Protein AF-A0A1Q5Q6X2-F1 (afdb_monomer_lite)

InterPro domains:
  IPR023198 Phosphoglycolate phosphatase-like, domain 2 [G3DSA:1.10.150.240] (20-75)
  IPR023214 HAD superfamily [G3DSA:3.40.50.1000] (8-158)
  IPR036412 HAD-like superfamily [SSF56784] (6-158)

Radius of gyration: 18.37 Å; chains: 1; bounding box: 54×28×46 Å

Organism: Talaromyces atroroseus (NCBI:txid1441469)

Sequence (171 aa):
MAPYNVIIFDLGDVLFTWSQHTDTKVSPKVMRKIITMPAWFEYEKGLLTRDACYGQVGNELGLPASEIANAFEQARDSLREDRKMTAFISQLKARKPNLLVYAMSNISREDYDFLRTVEADWSVFDRVFPSGYAGMRKPDVEFFKHVLSEISAKAEETRHRLETRYGGFWA

Foldseek 3Di:
DDPDLEDEAACDVQFKDWDLDDPFPCHSVNVVVLCVDPLNQCQLQLNDDLQRSLVVSCVVVVHPSVSVVRSVVNRLVRIDTPPVRLVVLVVVCVVPVSRAYEYEYSHAPVRVVSVVVDDGPPVSHPYYHRNNVVSHHPPPVVSVVVVVVVVVVVVPVPPDDDDDDDDDDDD

Secondary structure (DSSP, 8-state):
-----EEEE-STTTTEE-----SSS--HHHHHHHTTSHHHHHHHTTSS-HHHHHHHHHHHHT--HHHHHHHHHHHHHT-EE-HHHHHHHHHHHHH-TT-EEEEEE---HHHHHHHTTS---GGG-SEEEEHHHHT--TT-HHHHHHHHHHHHHHHHTS-------------

Structure (mmCIF, N/CA/C/O backbone):
data_AF-A0A1Q5Q6X2-F1
#
_entry.id   AF-A0A1Q5Q6X2-F1
#
loop_
_atom_site.group_PDB
_atom_site.id
_atom_site.type_symbol
_atom_site.label_atom_id
_atom_site.label_alt_id
_atom_site.label_comp_id
_atom_site.label_asym_id
_atom_site.label_entity_id
_atom_site.label_seq_id
_atom_site.pdbx_PDB_ins_code
_atom_site.Cartn_x
_atom_site.Cartn_y
_atom_site.Cartn_z
_atom_site.occupancy
_atom_site.B_iso_or_equiv
_atom_site.auth_seq_id
_atom_site.auth_comp_id
_atom_site.auth_asym_id
_atom_site.auth_atom_id
_atom_site.pdbx_PDB_model_num
ATOM 1 N N . MET A 1 1 ? 23.682 11.286 -19.812 1.00 43.94 1 MET A N 1
ATOM 2 C CA . MET A 1 1 ? 22.314 10.752 -19.615 1.00 43.94 1 MET A CA 1
ATOM 3 C C . MET A 1 1 ? 22.347 9.853 -18.394 1.00 43.94 1 MET A C 1
ATOM 5 O O . MET A 1 1 ? 23.276 9.064 -18.298 1.00 43.94 1 MET A O 1
ATOM 9 N N . ALA A 1 2 ? 21.431 10.022 -17.437 1.00 45.00 2 ALA A N 1
ATOM 10 C CA . ALA A 1 2 ? 21.474 9.264 -16.185 1.00 45.00 2 ALA A CA 1
ATOM 11 C C . ALA A 1 2 ? 21.391 7.739 -16.455 1.00 45.00 2 ALA A C 1
ATOM 13 O O . ALA A 1 2 ? 20.527 7.338 -17.240 1.00 45.00 2 ALA A O 1
ATOM 14 N N . PRO A 1 3 ? 22.257 6.912 -15.834 1.00 64.94 3 PRO A N 1
ATOM 15 C CA . PRO A 1 3 ? 22.433 5.483 -16.141 1.00 64.94 3 PRO A CA 1
ATOM 16 C C . PRO A 1 3 ? 21.335 4.573 -15.564 1.00 64.94 3 PRO A C 1
ATOM 18 O O . PRO A 1 3 ? 21.427 3.352 -15.661 1.00 64.94 3 PRO A O 1
ATOM 21 N N . TYR A 1 4 ? 20.315 5.142 -14.923 1.00 65.94 4 TYR A N 1
ATOM 22 C CA . TYR A 1 4 ? 19.304 4.366 -14.218 1.00 65.94 4 TYR A CA 1
ATOM 23 C C . TYR A 1 4 ? 18.279 3.786 -15.198 1.00 65.94 4 TYR A C 1
ATOM 25 O O . TYR A 1 4 ? 17.534 4.522 -15.853 1.00 65.94 4 TYR A O 1
ATOM 33 N N . ASN A 1 5 ? 18.249 2.455 -15.261 1.00 85.50 5 ASN A N 1
ATOM 34 C CA . ASN A 1 5 ? 17.276 1.657 -16.010 1.00 85.50 5 ASN A CA 1
ATOM 35 C C . ASN A 1 5 ? 16.190 1.069 -15.097 1.00 85.50 5 ASN A C 1
ATOM 37 O O . ASN A 1 5 ? 15.429 0.216 -15.531 1.00 85.50 5 ASN A O 1
ATOM 41 N N . VAL A 1 6 ? 16.121 1.505 -13.838 1.00 90.62 6 VAL A N 1
ATOM 42 C CA . VAL A 1 6 ? 15.138 1.043 -12.855 1.00 90.62 6 VAL A CA 1
ATOM 43 C C . VAL A 1 6 ? 14.524 2.253 -12.161 1.00 90.62 6 VAL A C 1
ATOM 45 O O . VAL A 1 6 ? 15.255 3.141 -11.722 1.00 90.62 6 VAL A O 1
ATOM 48 N N . ILE A 1 7 ? 13.196 2.283 -12.052 1.00 91.44 7 ILE A N 1
ATOM 49 C CA . ILE A 1 7 ? 12.448 3.256 -11.246 1.00 91.44 7 ILE A CA 1
ATOM 50 C C . ILE A 1 7 ? 11.454 2.494 -10.373 1.00 91.44 7 ILE A C 1
ATOM 52 O O . ILE A 1 7 ? 10.805 1.565 -10.846 1.00 91.44 7 ILE A O 1
ATOM 56 N N . ILE A 1 8 ? 11.331 2.891 -9.107 1.00 91.94 8 ILE A N 1
ATOM 57 C CA . ILE A 1 8 ? 10.363 2.330 -8.160 1.00 91.94 8 ILE A CA 1
ATOM 58 C C . ILE A 1 8 ? 9.435 3.461 -7.706 1.00 91.94 8 ILE A C 1
ATOM 60 O O . ILE A 1 8 ? 9.910 4.486 -7.223 1.00 91.94 8 ILE A O 1
ATOM 64 N N . PHE A 1 9 ? 8.128 3.276 -7.868 1.00 91.31 9 PHE A N 1
ATOM 65 C CA . PHE A 1 9 ? 7.082 4.222 -7.475 1.00 91.31 9 PHE A CA 1
ATOM 66 C C . PHE A 1 9 ? 6.316 3.752 -6.225 1.00 91.31 9 PHE A C 1
ATOM 68 O O . PHE A 1 9 ? 6.296 2.562 -5.914 1.00 91.31 9 PHE A O 1
ATOM 75 N N . ASP A 1 10 ? 5.638 4.662 -5.519 1.00 88.19 10 ASP A N 1
ATOM 76 C CA . ASP A 1 10 ? 4.515 4.271 -4.646 1.00 88.19 10 ASP A CA 1
ATOM 77 C C . ASP A 1 10 ? 3.281 3.900 -5.503 1.00 88.19 10 ASP A C 1
ATOM 79 O O . ASP A 1 10 ? 3.282 4.124 -6.707 1.00 88.19 10 ASP A O 1
ATOM 83 N N . LEU A 1 11 ? 2.225 3.333 -4.914 1.00 84.56 11 LEU A N 1
ATOM 84 C CA . LEU A 1 11 ? 0.909 3.182 -5.546 1.00 84.56 11 LEU A CA 1
ATOM 85 C C . LEU A 1 11 ? -0.038 4.328 -5.162 1.00 84.56 11 LEU A C 1
ATOM 87 O O . LEU A 1 11 ? -0.674 4.902 -6.045 1.00 84.56 11 LEU A O 1
ATOM 91 N N . GLY A 1 12 ? -0.128 4.654 -3.866 1.00 69.31 12 GLY A N 1
ATOM 92 C CA . GLY A 1 12 ? -1.193 5.501 -3.303 1.00 69.31 12 GLY A CA 1
ATOM 93 C C . GLY A 1 12 ? -1.102 6.993 -3.635 1.00 69.31 12 GLY A C 1
ATOM 94 O O . GLY A 1 12 ? -2.105 7.685 -3.522 1.00 69.31 12 GLY A O 1
ATOM 95 N N . ASP A 1 13 ? 0.072 7.459 -4.066 1.00 62.25 13 ASP A N 1
ATOM 96 C CA . ASP A 1 13 ? 0.334 8.848 -4.483 1.00 62.25 13 ASP A CA 1
ATOM 97 C C . ASP A 1 13 ? 0.818 8.941 -5.943 1.00 62.25 13 ASP A C 1
ATOM 99 O O . ASP A 1 13 ? 1.254 9.996 -6.404 1.00 62.25 13 ASP A O 1
ATOM 103 N N . VAL A 1 14 ? 0.802 7.821 -6.673 1.00 68.62 14 VAL A N 1
ATOM 104 C CA . VAL A 1 14 ? 1.318 7.749 -8.047 1.00 68.62 14 VAL A CA 1
ATOM 105 C C . VAL A 1 14 ? 0.252 7.214 -8.986 1.00 68.62 14 VAL A C 1
ATOM 107 O O . VAL A 1 14 ? -0.094 7.883 -9.949 1.00 68.62 14 VAL A O 1
ATOM 110 N N . LEU A 1 15 ? -0.277 6.017 -8.734 1.00 75.69 15 LEU A N 1
ATOM 111 C CA . LEU A 1 15 ? -1.249 5.403 -9.640 1.00 75.69 15 LEU A CA 1
ATOM 112 C C . LEU A 1 15 ? -2.683 5.707 -9.306 1.00 75.69 15 LEU A C 1
ATOM 114 O O . LEU A 1 15 ? -3.522 5.679 -10.198 1.00 75.69 15 LEU A O 1
ATOM 118 N N . PHE A 1 16 ? -2.973 5.896 -8.031 1.00 81.06 16 PHE A N 1
ATOM 119 C CA . PHE A 1 16 ? -4.333 6.050 -7.575 1.00 81.06 16 PHE A CA 1
ATOM 120 C C . PHE A 1 16 ? -4.450 7.343 -6.807 1.00 81.06 16 PHE A C 1
ATOM 122 O O . PHE A 1 16 ? -3.616 7.674 -5.976 1.00 81.06 16 PHE A O 1
ATOM 129 N N . THR A 1 17 ? -5.521 8.061 -7.092 1.00 79.62 17 THR A N 1
ATOM 130 C CA . THR A 1 17 ? -6.002 9.141 -6.245 1.00 79.62 17 THR A CA 1
ATOM 131 C C . THR A 1 17 ? -7.145 8.604 -5.405 1.00 79.62 17 THR A C 1
ATOM 133 O O . THR A 1 17 ? -7.881 7.715 -5.836 1.00 79.62 17 THR A O 1
ATOM 136 N N . TRP A 1 18 ? -7.286 9.133 -4.198 1.00 79.94 18 TRP A N 1
ATOM 137 C CA . TRP A 1 18 ? -8.364 8.780 -3.286 1.00 79.94 18 TRP A CA 1
ATOM 138 C C . TRP A 1 18 ? -8.766 10.000 -2.460 1.00 79.94 18 TRP A C 1
ATOM 140 O O . TRP A 1 18 ? -8.039 10.994 -2.373 1.00 79.94 18 TRP A O 1
ATOM 150 N N . SER A 1 19 ? -9.945 9.925 -1.857 1.00 76.25 19 SER A N 1
ATOM 151 C CA . SER A 1 19 ? -10.511 10.957 -1.005 1.00 76.25 19 SER A CA 1
ATOM 152 C C . SER A 1 19 ? -10.504 10.512 0.450 1.00 76.25 19 SER A C 1
ATOM 154 O O . SER A 1 19 ? -11.009 9.450 0.800 1.00 76.25 19 SER A O 1
ATOM 156 N N . GLN A 1 20 ? -9.984 11.378 1.317 1.00 73.12 20 GLN A N 1
ATOM 157 C CA . GLN A 1 20 ? -10.120 11.241 2.772 1.00 73.12 20 GLN A CA 1
ATOM 158 C C . GLN A 1 20 ? -11.495 11.686 3.279 1.00 73.12 20 GLN A C 1
ATOM 160 O O . GLN A 1 20 ? -11.750 11.629 4.482 1.00 73.12 20 GLN A O 1
ATOM 165 N N . HIS A 1 21 ? -12.346 12.221 2.401 1.00 79.69 21 HIS A N 1
ATOM 166 C CA . HIS A 1 21 ? -13.681 12.650 2.778 1.00 79.69 21 HIS A CA 1
ATOM 167 C C . HIS A 1 21 ? -14.548 11.429 3.053 1.00 79.69 21 HIS A C 1
ATOM 169 O O . HIS A 1 21 ? -14.644 10.539 2.211 1.00 79.69 21 HIS A O 1
ATOM 175 N N . THR A 1 22 ? -15.172 11.416 4.227 1.00 77.81 22 THR A N 1
ATOM 176 C CA . THR A 1 22 ? -16.146 10.396 4.593 1.00 77.81 22 THR A CA 1
ATOM 177 C C . THR A 1 22 ? -17.352 11.063 5.239 1.00 77.81 22 THR A C 1
ATOM 179 O O . THR A 1 22 ? -17.205 12.082 5.919 1.00 77.81 22 THR A O 1
ATOM 182 N N . ASP A 1 23 ? -18.519 10.452 5.071 1.00 83.00 23 ASP A N 1
ATOM 183 C CA . ASP A 1 23 ? -19.774 10.832 5.731 1.00 83.00 23 ASP A CA 1
ATOM 184 C C . ASP A 1 23 ? -19.928 10.158 7.112 1.00 83.00 23 ASP A C 1
ATOM 186 O O . ASP A 1 23 ? -21.019 10.083 7.679 1.00 83.00 23 ASP A O 1
ATOM 190 N N . THR A 1 24 ? -18.832 9.624 7.661 1.00 85.88 24 THR A N 1
ATOM 191 C CA . THR A 1 24 ? -18.805 8.897 8.939 1.00 85.88 24 THR A CA 1
ATOM 192 C C . THR A 1 24 ? -18.351 9.790 10.095 1.00 85.88 24 THR A C 1
ATOM 194 O O . THR A 1 24 ? -17.913 10.929 9.910 1.00 85.88 24 THR A O 1
ATOM 197 N N . LYS A 1 25 ? -18.360 9.256 11.324 1.00 85.69 25 LYS A N 1
ATOM 198 C CA . LYS A 1 25 ? -17.743 9.943 12.477 1.00 85.69 25 LYS A CA 1
ATOM 199 C C . LYS A 1 25 ? -16.212 10.010 12.385 1.00 85.69 25 LYS A C 1
ATOM 201 O O . LYS A 1 25 ? -15.572 10.736 13.152 1.00 85.69 25 LYS A O 1
ATOM 206 N N . VAL A 1 26 ? -15.603 9.269 11.460 1.00 90.12 26 VAL A N 1
ATOM 207 C CA . VAL A 1 26 ? -14.158 9.237 11.238 1.00 90.12 26 VAL A CA 1
ATOM 208 C C . VAL A 1 26 ? -13.756 10.375 10.299 1.00 90.12 26 VAL A C 1
ATOM 210 O O . VAL A 1 26 ? -13.735 10.253 9.078 1.00 90.12 26 VAL A O 1
ATOM 213 N N . SER A 1 27 ? -13.384 11.512 10.887 1.00 90.88 27 SER A N 1
ATOM 214 C CA . SER A 1 27 ? -12.868 12.650 10.113 1.00 90.88 27 SER A CA 1
ATOM 215 C C . SER A 1 27 ? -11.549 12.324 9.376 1.00 90.88 27 SER A C 1
ATOM 217 O O . SER A 1 27 ? -10.785 11.470 9.841 1.00 90.88 27 SER A O 1
ATOM 219 N N . PRO A 1 28 ? -11.162 13.093 8.335 1.00 88.94 28 PRO A N 1
ATOM 220 C CA . PRO A 1 28 ? -9.850 12.977 7.680 1.00 88.94 28 PRO A CA 1
ATOM 221 C C . PRO A 1 28 ? -8.652 13.046 8.643 1.00 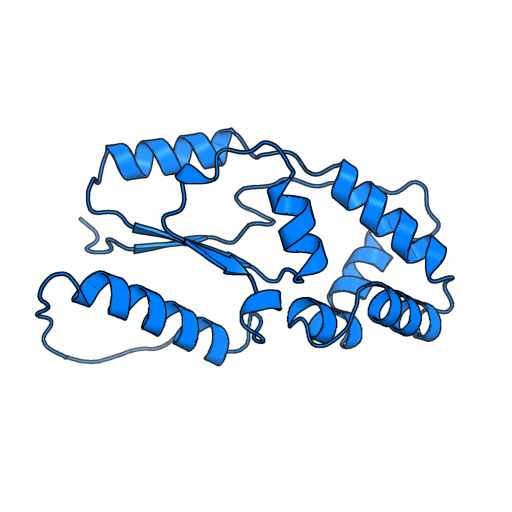88.94 28 PRO A C 1
ATOM 223 O O . PRO A 1 28 ? -7.590 12.467 8.411 1.00 88.94 28 PRO A O 1
ATOM 226 N N . LYS A 1 29 ? -8.787 13.790 9.749 1.00 91.31 29 LYS A N 1
ATOM 227 C CA . LYS A 1 29 ? -7.758 13.864 10.797 1.00 91.31 29 LYS A CA 1
ATOM 228 C C . LYS A 1 29 ? -7.645 12.541 11.556 1.00 91.31 29 LYS A C 1
ATOM 230 O O . LYS A 1 29 ? -6.534 12.116 11.861 1.00 91.31 29 LYS A O 1
ATOM 235 N N . VAL A 1 30 ? -8.775 11.899 11.847 1.00 93.06 30 VAL A N 1
ATOM 236 C CA . VAL A 1 30 ? -8.804 10.590 12.507 1.00 93.06 30 VAL A CA 1
ATOM 237 C C . VAL A 1 30 ? -8.288 9.515 11.557 1.00 93.06 30 VAL A C 1
ATOM 239 O O . VAL A 1 30 ? -7.426 8.756 11.973 1.00 93.06 30 VAL A O 1
ATOM 242 N N . MET A 1 31 ? -8.684 9.506 10.280 1.00 91.81 31 MET A N 1
ATOM 243 C CA . MET A 1 31 ? -8.121 8.572 9.291 1.00 91.81 31 MET A CA 1
ATOM 244 C C . MET A 1 31 ? -6.592 8.655 9.218 1.00 91.81 31 MET A C 1
ATOM 246 O O . MET A 1 31 ? -5.913 7.635 9.307 1.00 91.81 31 MET A O 1
ATOM 250 N N . ARG A 1 32 ? -6.034 9.873 9.148 1.00 90.56 32 ARG A N 1
ATOM 251 C CA . ARG A 1 32 ? -4.576 10.083 9.176 1.00 90.56 32 ARG A CA 1
ATOM 252 C C . ARG A 1 32 ? -3.924 9.581 10.460 1.00 90.56 32 ARG A C 1
ATOM 254 O O . ARG A 1 32 ? -2.810 9.082 10.410 1.00 90.56 32 ARG A O 1
ATOM 261 N N . LYS A 1 33 ? -4.610 9.687 11.600 1.00 94.12 33 LYS A N 1
ATOM 262 C CA . LYS A 1 33 ? -4.140 9.081 12.849 1.00 94.12 33 LYS A CA 1
ATOM 263 C C . LYS A 1 33 ? -4.139 7.553 12.734 1.00 94.12 33 LYS A C 1
ATOM 265 O O . LYS A 1 33 ? -3.117 6.948 13.032 1.00 94.12 33 LYS A O 1
ATOM 270 N N . ILE A 1 34 ? -5.231 6.953 12.256 1.00 94.88 34 ILE A N 1
ATOM 271 C CA . ILE A 1 34 ? -5.400 5.495 12.135 1.00 94.88 34 ILE A CA 1
ATOM 272 C C . ILE A 1 34 ? -4.269 4.859 11.326 1.00 94.88 34 ILE A C 1
ATOM 274 O O . ILE A 1 34 ? -3.643 3.921 11.808 1.00 94.88 34 ILE A O 1
ATOM 278 N N . ILE A 1 35 ? -3.944 5.406 10.150 1.00 92.88 35 ILE A N 1
ATOM 279 C CA . ILE A 1 35 ? -2.902 4.834 9.278 1.00 92.88 35 ILE A CA 1
ATOM 280 C C . ILE A 1 35 ? -1.482 4.916 9.867 1.00 92.88 35 ILE A C 1
ATOM 282 O O . ILE A 1 35 ? -0.549 4.335 9.322 1.00 92.88 35 ILE A O 1
ATOM 286 N N . THR A 1 36 ? -1.302 5.639 10.977 1.00 94.62 36 THR A N 1
ATOM 287 C CA . THR A 1 36 ? -0.032 5.737 11.718 1.00 94.62 36 THR A CA 1
ATOM 288 C C . THR A 1 36 ? 0.006 4.875 12.984 1.00 94.62 36 THR A C 1
ATOM 290 O O . THR A 1 36 ? 0.986 4.924 13.725 1.00 94.62 36 THR A O 1
ATOM 293 N N . MET A 1 37 ? -1.050 4.104 13.262 1.00 97.12 37 MET A N 1
ATOM 294 C CA . MET A 1 37 ? -1.149 3.280 14.469 1.00 97.12 37 MET A CA 1
ATOM 295 C C . MET A 1 37 ? -0.458 1.918 14.297 1.00 97.12 37 MET A C 1
ATOM 297 O O . MET A 1 37 ? -0.474 1.359 13.199 1.00 97.12 37 MET A O 1
ATOM 301 N N . PRO A 1 38 ? 0.074 1.315 15.379 1.00 97.50 38 PRO A N 1
ATOM 302 C CA . PRO A 1 38 ? 0.743 0.013 15.311 1.00 97.50 38 PRO A CA 1
ATOM 303 C C . PRO A 1 38 ? -0.115 -1.102 14.699 1.00 97.50 38 PRO A C 1
ATOM 305 O O . PRO A 1 38 ? 0.369 -1.844 13.851 1.00 97.50 38 PRO A O 1
ATOM 308 N N . ALA A 1 39 ? -1.403 -1.182 15.054 1.00 98.00 39 ALA A N 1
ATOM 309 C CA . ALA A 1 39 ? -2.323 -2.167 14.478 1.00 98.00 39 ALA A CA 1
ATOM 310 C C . ALA A 1 39 ? -2.425 -2.042 12.946 1.00 98.00 39 ALA A C 1
ATOM 312 O O . ALA A 1 39 ? -2.456 -3.048 12.238 1.00 98.00 39 ALA A O 1
ATOM 313 N N . TRP A 1 40 ? -2.398 -0.808 12.431 1.00 97.88 40 TRP A N 1
ATOM 314 C CA . TRP A 1 40 ? -2.388 -0.551 10.995 1.00 97.88 40 TRP A CA 1
ATOM 315 C C . TRP A 1 40 ? -1.080 -1.000 10.341 1.00 97.88 40 TRP A C 1
ATOM 317 O O . TRP A 1 40 ? -1.095 -1.551 9.248 1.00 97.88 40 TRP A O 1
ATOM 327 N N . 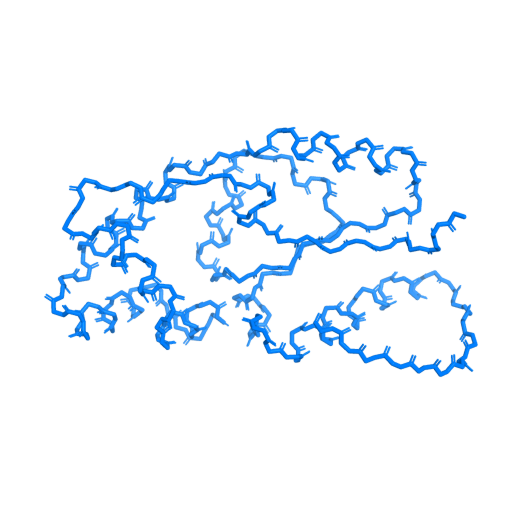PHE A 1 41 ? 0.060 -0.835 11.013 1.00 97.88 41 PHE A N 1
ATOM 328 C CA . PHE A 1 41 ? 1.347 -1.314 10.500 1.00 97.88 41 PHE A CA 1
ATOM 329 C C . PHE A 1 41 ? 1.404 -2.842 10.415 1.00 97.88 41 PHE A C 1
ATOM 331 O O . PHE A 1 41 ? 1.945 -3.380 9.449 1.00 97.88 41 PHE A O 1
ATOM 338 N N . GLU A 1 42 ? 0.842 -3.552 11.395 1.00 98.38 42 GLU A N 1
ATOM 339 C CA . GLU A 1 42 ? 0.721 -5.015 11.343 1.00 98.38 42 GLU A CA 1
ATOM 340 C C . GLU A 1 42 ? -0.224 -5.464 10.222 1.00 98.38 42 GLU A C 1
ATOM 342 O O . GLU A 1 42 ? 0.077 -6.414 9.498 1.00 98.38 42 GLU A O 1
ATOM 347 N N . TYR A 1 43 ? -1.321 -4.735 10.014 1.00 98.38 43 TYR A N 1
ATOM 348 C CA . TYR A 1 43 ? -2.234 -4.944 8.891 1.00 98.38 43 TYR A CA 1
ATOM 349 C C . TYR A 1 43 ? -1.549 -4.708 7.533 1.00 98.38 43 TYR A C 1
ATOM 351 O O . TYR A 1 43 ? -1.619 -5.557 6.644 1.00 98.38 43 TYR A O 1
ATOM 359 N N . GLU A 1 44 ? -0.783 -3.624 7.387 1.00 97.44 44 GLU A N 1
ATOM 360 C CA . GLU A 1 44 ? 0.026 -3.338 6.195 1.00 97.44 44 GLU A CA 1
ATOM 361 C C . GLU A 1 44 ? 1.095 -4.399 5.938 1.00 97.44 44 GLU A C 1
ATOM 363 O O . GLU A 1 44 ? 1.434 -4.624 4.783 1.00 97.44 44 GLU A O 1
ATOM 368 N N . LYS A 1 45 ? 1.619 -5.069 6.968 1.00 98.06 45 LYS A N 1
ATOM 369 C CA . LYS A 1 45 ? 2.540 -6.210 6.820 1.00 98.06 45 LYS A CA 1
ATOM 370 C C . LYS A 1 45 ? 1.818 -7.540 6.570 1.00 98.06 45 LYS A C 1
ATOM 372 O O . LYS A 1 45 ? 2.472 -8.557 6.372 1.00 98.06 45 LYS A O 1
ATOM 377 N N . GLY A 1 46 ? 0.485 -7.567 6.580 1.00 97.50 46 GLY A N 1
ATOM 378 C CA . GLY A 1 46 ? -0.294 -8.801 6.442 1.00 97.50 46 GLY A CA 1
ATOM 379 C C . GLY A 1 46 ? -0.184 -9.735 7.653 1.00 97.50 46 GLY A C 1
ATOM 380 O O . GLY A 1 46 ? -0.403 -10.937 7.514 1.00 97.50 46 GLY A O 1
ATOM 381 N N . LEU A 1 47 ? 0.179 -9.193 8.820 1.00 97.75 47 LEU A N 1
ATOM 382 C CA . LEU A 1 47 ? 0.262 -9.903 10.103 1.00 97.75 47 LEU A CA 1
ATOM 383 C C . LEU A 1 47 ? -1.035 -9.791 10.916 1.00 97.75 47 LEU A C 1
ATOM 385 O O . LEU A 1 47 ? -1.222 -10.510 11.895 1.00 97.75 47 LEU A O 1
ATOM 389 N N . LEU A 1 48 ? -1.937 -8.906 10.494 1.00 97.69 48 LEU A N 1
ATOM 390 C CA . LEU A 1 48 ? -3.255 -8.705 11.076 1.00 97.69 48 LEU A CA 1
ATOM 391 C C . LEU A 1 48 ? -4.304 -8.739 9.961 1.00 97.69 48 LEU A C 1
ATOM 393 O O . LEU A 1 48 ? -4.024 -8.284 8.855 1.00 97.69 48 LEU A O 1
ATOM 397 N N . THR A 1 49 ? -5.497 -9.267 10.242 1.00 97.88 49 THR A N 1
ATOM 398 C CA . THR A 1 49 ? -6.640 -9.152 9.322 1.00 97.88 49 THR A CA 1
ATOM 399 C C . THR A 1 49 ? -7.269 -7.768 9.429 1.00 97.88 49 THR A C 1
ATOM 401 O O . THR A 1 49 ? -7.132 -7.094 10.456 1.00 97.88 49 THR A O 1
ATOM 404 N N . ARG A 1 50 ? -8.017 -7.355 8.404 1.00 96.81 50 ARG A N 1
ATOM 405 C CA . ARG A 1 50 ? -8.778 -6.100 8.409 1.00 96.81 50 ARG A CA 1
ATOM 406 C C . ARG A 1 50 ? -9.677 -5.958 9.636 1.00 96.81 50 ARG A C 1
ATOM 408 O O . ARG A 1 50 ? -9.606 -4.945 10.330 1.00 96.81 50 ARG A O 1
ATOM 415 N N . ASP A 1 51 ? -10.477 -6.978 9.935 1.00 97.62 51 ASP A N 1
ATOM 416 C CA . ASP A 1 51 ? -11.420 -6.945 11.059 1.00 97.62 51 ASP A CA 1
ATOM 417 C C . ASP A 1 51 ? -10.696 -6.804 12.402 1.00 97.62 51 ASP A C 1
ATOM 419 O O . ASP A 1 51 ? -11.098 -6.011 13.257 1.00 97.62 51 ASP A O 1
ATOM 423 N N . ALA A 1 52 ? -9.580 -7.518 12.577 1.00 98.12 52 ALA A N 1
ATOM 424 C CA . ALA A 1 52 ? -8.769 -7.410 13.782 1.00 98.12 52 ALA A CA 1
ATOM 425 C C . ALA A 1 52 ? -8.094 -6.031 13.889 1.00 98.12 52 ALA A C 1
ATOM 427 O O . ALA A 1 52 ? -8.059 -5.451 14.976 1.00 98.12 52 ALA A O 1
ATOM 428 N N . CYS A 1 53 ? -7.623 -5.469 12.771 1.00 98.38 53 CYS A N 1
ATOM 429 C CA . CYS A 1 53 ? -7.081 -4.113 12.712 1.00 98.38 53 CYS A CA 1
ATOM 430 C C . CYS A 1 53 ? -8.123 -3.076 13.129 1.00 98.38 53 CYS A C 1
ATOM 432 O O . CYS A 1 53 ? -7.866 -2.262 14.016 1.00 98.38 53 CYS A O 1
ATOM 434 N N . TYR A 1 54 ? -9.310 -3.107 12.523 1.00 97.75 54 TYR A N 1
ATOM 435 C CA . TYR A 1 54 ? -10.368 -2.138 12.809 1.00 97.75 54 TYR A CA 1
ATOM 436 C C . TYR A 1 54 ? -10.895 -2.283 14.237 1.00 97.75 54 TYR A C 1
ATOM 438 O O . TYR A 1 54 ? -11.171 -1.275 14.883 1.00 97.75 54 TYR A O 1
ATOM 446 N N . GLY A 1 55 ? -10.957 -3.509 14.766 1.00 98.31 55 GLY A N 1
ATOM 447 C CA . GLY A 1 55 ? -11.269 -3.764 16.171 1.00 98.31 55 GLY A CA 1
ATOM 448 C C . GLY A 1 55 ? -10.251 -3.142 17.132 1.00 98.31 55 GLY A C 1
ATOM 449 O O . GLY A 1 55 ? -10.638 -2.431 18.058 1.00 98.31 55 GLY A O 1
ATOM 450 N N . GLN A 1 56 ? -8.950 -3.354 16.903 1.00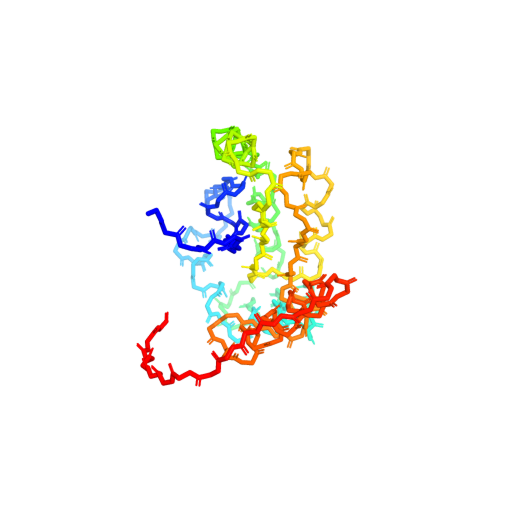 98.44 56 GLN A N 1
ATOM 451 C CA . GLN A 1 56 ? -7.895 -2.789 17.756 1.00 98.44 56 GLN A CA 1
ATOM 452 C C . GLN A 1 56 ? -7.862 -1.258 17.698 1.00 98.44 56 GLN A C 1
ATOM 454 O O . GLN A 1 56 ? -7.846 -0.600 18.738 1.00 98.44 56 GLN A O 1
ATOM 459 N N . VAL A 1 57 ? -7.922 -0.691 16.492 1.00 97.75 57 VAL A N 1
ATOM 460 C CA . VAL A 1 57 ? -7.975 0.762 16.283 1.00 97.75 57 VAL A CA 1
ATOM 461 C C . VAL A 1 57 ? -9.226 1.364 16.928 1.00 97.75 57 VAL A C 1
ATOM 463 O O . VAL A 1 57 ? -9.143 2.398 17.590 1.00 97.75 57 VAL A O 1
ATOM 466 N N . GLY A 1 58 ? -10.383 0.717 16.761 1.00 97.25 58 GLY A N 1
ATOM 467 C CA . GLY A 1 58 ? -11.647 1.151 17.351 1.00 97.25 58 GLY A CA 1
ATOM 468 C C . GLY A 1 58 ? -11.592 1.194 18.871 1.00 97.25 58 GLY A C 1
ATOM 469 O O . GLY A 1 58 ? -11.937 2.214 19.468 1.00 97.25 58 GLY A O 1
ATOM 470 N N . ASN A 1 59 ? -11.064 0.140 19.492 1.00 97.81 59 ASN A N 1
ATOM 471 C CA . ASN A 1 59 ? -10.886 0.077 20.940 1.00 97.81 59 ASN A CA 1
ATOM 472 C C . ASN A 1 59 ? -9.972 1.196 21.463 1.00 97.81 59 ASN A C 1
ATOM 474 O O . ASN A 1 59 ? -10.307 1.838 22.455 1.00 97.81 59 ASN A O 1
ATOM 478 N N . GLU A 1 60 ? -8.849 1.470 20.793 1.00 97.38 60 GLU A N 1
ATOM 4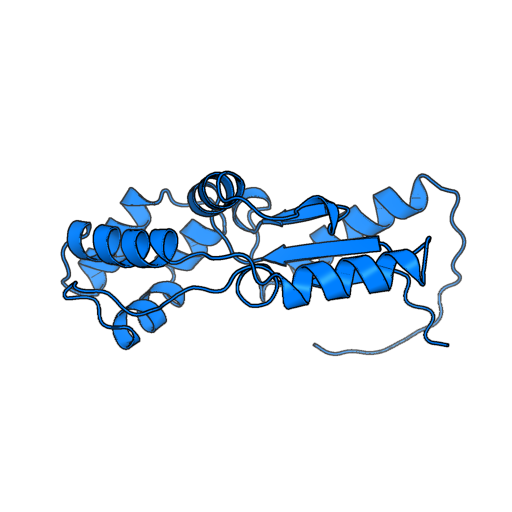79 C CA . GLU A 1 60 ? -7.909 2.517 21.220 1.00 97.38 60 GLU A CA 1
ATOM 480 C C . GLU A 1 60 ? -8.473 3.938 21.033 1.00 97.38 60 GLU A C 1
ATOM 482 O O . GLU A 1 60 ? -8.180 4.842 21.816 1.00 97.38 60 GLU A O 1
ATOM 487 N N . LEU A 1 61 ? -9.304 4.153 20.009 1.00 95.88 61 LEU A N 1
ATOM 488 C CA . LEU A 1 61 ? -9.901 5.459 19.712 1.00 95.88 61 LEU A CA 1
ATOM 489 C C . LEU A 1 61 ? -11.281 5.678 20.349 1.00 95.88 61 LEU A C 1
ATOM 491 O O . LEU A 1 61 ? -11.817 6.781 20.242 1.00 95.88 61 LEU A O 1
ATOM 495 N N . GLY A 1 62 ? -11.864 4.659 20.986 1.00 96.69 62 GLY A N 1
ATOM 496 C CA . GLY A 1 62 ? -13.241 4.703 21.482 1.00 96.69 62 GLY A CA 1
ATOM 497 C C . GLY A 1 62 ? -14.279 4.815 20.358 1.00 96.69 62 GLY A C 1
ATOM 498 O O . GLY A 1 62 ? -15.309 5.466 20.531 1.00 96.69 62 GLY A O 1
ATOM 499 N N . LEU A 1 63 ? -13.997 4.224 19.193 1.00 95.88 63 LEU A N 1
ATOM 500 C CA . LEU A 1 63 ? -14.858 4.244 18.009 1.00 95.88 63 LEU A CA 1
ATOM 501 C C . LEU A 1 63 ? -15.347 2.829 17.666 1.00 95.88 63 LEU A C 1
ATOM 503 O O . LEU A 1 63 ? -14.576 1.875 17.772 1.00 95.88 63 LEU A O 1
ATOM 507 N N . PRO A 1 64 ? -16.596 2.662 17.198 1.00 96.75 64 PRO A N 1
ATOM 508 C CA . PRO A 1 64 ? -17.046 1.382 16.666 1.00 96.75 64 PRO A CA 1
ATOM 509 C C . PRO A 1 64 ? -16.188 0.946 15.473 1.00 96.75 64 PRO A C 1
ATOM 511 O O . PRO A 1 64 ? -15.948 1.734 14.558 1.00 96.75 64 PRO A O 1
ATOM 514 N N . ALA A 1 65 ? -15.788 -0.327 15.434 1.00 96.62 65 ALA A N 1
ATOM 515 C CA . ALA A 1 65 ? -15.051 -0.884 14.297 1.00 96.62 65 ALA A CA 1
ATOM 516 C C . ALA A 1 65 ? -15.821 -0.734 12.971 1.00 96.62 65 ALA A C 1
ATOM 518 O O . ALA A 1 65 ? -15.206 -0.530 11.930 1.00 96.62 65 ALA A O 1
ATOM 519 N N . SER A 1 66 ? -17.158 -0.757 13.013 1.00 96.25 66 SER A N 1
ATOM 520 C CA . SER A 1 66 ? -18.019 -0.510 11.852 1.00 96.25 66 SER A CA 1
ATOM 521 C C . SER A 1 66 ? -17.919 0.919 11.309 1.00 96.25 66 SER A C 1
ATOM 523 O O . SER A 1 66 ? -17.953 1.105 10.101 1.00 96.25 66 SER A O 1
ATOM 525 N N . GLU A 1 67 ? -17.744 1.932 12.164 1.00 95.50 67 GLU A N 1
ATOM 526 C CA . GLU A 1 67 ? -17.521 3.315 11.709 1.00 95.50 67 GLU A CA 1
ATOM 527 C C . GLU A 1 67 ? -16.177 3.438 10.987 1.00 95.50 67 GLU A C 1
ATOM 529 O O . GLU A 1 67 ? -16.082 4.094 9.953 1.00 95.50 67 GLU A O 1
ATOM 534 N N . ILE A 1 68 ? -15.143 2.762 11.500 1.00 95.56 68 ILE A N 1
ATOM 535 C CA . ILE A 1 68 ? -13.830 2.692 10.849 1.00 95.56 68 ILE A CA 1
ATOM 536 C C . ILE A 1 68 ? -13.945 1.957 9.513 1.00 95.56 68 ILE A C 1
ATOM 538 O O . ILE A 1 68 ? -13.453 2.459 8.505 1.00 95.56 68 ILE A O 1
ATOM 542 N N . ALA A 1 69 ? -14.627 0.811 9.488 1.00 95.19 69 ALA A N 1
ATOM 543 C CA . ALA A 1 69 ? -14.843 0.038 8.272 1.00 95.19 69 ALA A CA 1
ATOM 544 C C . ALA A 1 69 ? -15.524 0.878 7.186 1.00 95.19 69 ALA A C 1
ATOM 546 O O . ALA A 1 69 ? -14.977 0.995 6.093 1.00 95.19 69 ALA A O 1
ATOM 547 N N . ASN A 1 70 ? -16.633 1.542 7.521 1.00 95.06 70 ASN A N 1
ATOM 548 C CA . ASN A 1 70 ? -17.370 2.401 6.595 1.00 95.06 70 ASN A CA 1
ATOM 549 C C . ASN A 1 70 ? -16.504 3.559 6.073 1.00 95.06 70 ASN A C 1
ATOM 551 O O . ASN A 1 70 ? -16.566 3.904 4.897 1.00 95.06 70 ASN A O 1
ATOM 555 N N . ALA A 1 71 ? -15.668 4.159 6.927 1.00 93.25 71 ALA A N 1
ATOM 556 C CA . ALA A 1 71 ? -14.792 5.258 6.529 1.00 93.25 71 ALA A CA 1
ATOM 557 C C . ALA A 1 71 ? -13.739 4.817 5.501 1.00 93.25 71 ALA A C 1
ATOM 559 O O . ALA A 1 71 ? -13.509 5.496 4.500 1.00 93.25 71 ALA A O 1
ATOM 560 N N . PHE A 1 72 ? -13.100 3.667 5.734 1.00 92.00 72 PHE A N 1
ATOM 561 C CA . PHE A 1 72 ? -12.111 3.119 4.806 1.00 92.00 72 PHE A CA 1
ATOM 562 C C . PHE A 1 72 ? -12.748 2.483 3.565 1.00 92.00 72 PHE A C 1
ATOM 564 O O . PHE A 1 72 ? -12.119 2.481 2.512 1.00 92.00 72 PHE A O 1
ATOM 571 N N . GLU A 1 73 ? -13.989 2.004 3.646 1.00 91.88 73 GLU A N 1
ATOM 572 C CA . GLU A 1 73 ? -14.776 1.591 2.481 1.00 91.88 73 GLU A CA 1
ATOM 573 C C . GLU A 1 73 ? -15.078 2.784 1.566 1.00 91.88 73 GLU A C 1
ATOM 575 O O . GLU A 1 73 ? -14.758 2.730 0.385 1.00 91.88 73 GLU A O 1
ATOM 580 N N . GLN A 1 74 ? -15.533 3.917 2.109 1.00 90.62 74 GLN A N 1
ATOM 581 C CA . GLN A 1 74 ? -15.736 5.139 1.315 1.00 90.62 74 GLN A CA 1
ATOM 582 C C . GLN A 1 74 ? -14.434 5.645 0.674 1.00 90.62 74 GLN A C 1
ATOM 584 O O . GLN A 1 74 ? -14.422 6.074 -0.482 1.00 90.62 74 GLN A O 1
ATOM 589 N N . ALA A 1 75 ? -13.310 5.552 1.393 1.00 88.06 75 ALA A N 1
ATOM 590 C CA . ALA A 1 75 ? -12.004 5.861 0.820 1.00 88.06 75 ALA A CA 1
ATOM 591 C C . ALA A 1 75 ? -11.647 4.910 -0.335 1.00 88.06 75 ALA A C 1
ATOM 593 O O . ALA A 1 75 ? -11.168 5.371 -1.373 1.00 88.06 75 ALA A O 1
ATOM 594 N N . ARG A 1 76 ? -11.933 3.608 -0.204 1.00 88.38 76 ARG A N 1
ATOM 595 C CA . ARG A 1 76 ? -11.753 2.633 -1.289 1.00 88.38 76 ARG A CA 1
ATOM 596 C C . ARG A 1 76 ? -12.649 2.937 -2.490 1.00 88.38 76 ARG A C 1
ATOM 598 O O . ARG A 1 76 ? -12.157 2.950 -3.613 1.00 88.38 76 ARG A O 1
ATOM 605 N N . ASP A 1 77 ? -13.914 3.271 -2.267 1.00 87.50 77 ASP A N 1
ATOM 606 C CA . ASP A 1 77 ? -14.870 3.609 -3.331 1.00 87.50 77 ASP A CA 1
ATOM 607 C C . ASP A 1 77 ? -14.488 4.879 -4.096 1.00 87.50 77 ASP A C 1
ATOM 609 O O . ASP A 1 77 ? -14.877 5.076 -5.253 1.00 87.50 77 ASP A O 1
ATOM 613 N N . SER A 1 78 ? -13.696 5.748 -3.469 1.00 87.50 78 SER A N 1
ATOM 614 C CA . SER A 1 78 ? -13.159 6.955 -4.091 1.00 87.50 78 SER A CA 1
ATOM 615 C C . SER A 1 78 ? -11.907 6.717 -4.943 1.00 87.50 78 SER A C 1
ATOM 617 O O . SER A 1 78 ? -11.488 7.641 -5.640 1.00 87.50 78 SER A O 1
ATOM 619 N N . LEU A 1 79 ? -11.318 5.511 -4.917 1.00 87.25 79 LEU A N 1
ATOM 620 C CA . LEU A 1 79 ? -10.095 5.206 -5.660 1.00 87.25 79 LEU A CA 1
ATOM 621 C C . LEU A 1 79 ? -10.317 5.381 -7.161 1.00 87.25 79 LEU A C 1
ATOM 623 O O . LEU A 1 79 ? -11.208 4.773 -7.759 1.00 87.25 79 LEU A O 1
ATOM 627 N N . ARG A 1 80 ? -9.491 6.213 -7.787 1.00 86.12 80 ARG A N 1
ATOM 628 C CA . ARG A 1 80 ? -9.480 6.418 -9.238 1.00 86.12 80 ARG A CA 1
ATOM 629 C C . ARG A 1 80 ? -8.051 6.377 -9.739 1.00 86.12 80 ARG A C 1
ATOM 631 O O . ARG A 1 80 ? -7.167 6.960 -9.115 1.00 86.12 80 ARG A O 1
ATOM 638 N N . GLU A 1 81 ? -7.844 5.728 -10.877 1.00 88.56 81 GLU A N 1
ATOM 639 C CA . GLU A 1 81 ? -6.572 5.777 -11.593 1.00 88.56 81 GLU A CA 1
ATOM 640 C C . GLU A 1 81 ? -6.173 7.235 -11.896 1.00 88.56 81 GLU A C 1
ATOM 642 O O . GLU A 1 81 ? -6.954 8.007 -12.464 1.00 88.56 81 GLU A O 1
ATOM 647 N N . ASP A 1 82 ? -4.931 7.603 -11.583 1.00 88.81 82 ASP A N 1
ATOM 648 C CA . ASP A 1 82 ? -4.286 8.796 -12.117 1.00 88.81 82 ASP A CA 1
ATOM 649 C C . ASP A 1 82 ? -3.793 8.521 -13.544 1.00 88.81 82 ASP A C 1
ATOM 651 O O . ASP A 1 82 ? -2.635 8.175 -13.802 1.00 88.81 82 ASP A O 1
ATOM 655 N N . ARG A 1 83 ? -4.701 8.728 -14.501 1.00 89.81 83 ARG A N 1
ATOM 656 C CA . ARG A 1 83 ? -4.431 8.555 -15.936 1.00 89.81 83 ARG A CA 1
ATOM 657 C C . ARG A 1 83 ? -3.271 9.403 -16.454 1.00 89.81 83 ARG A C 1
ATOM 659 O O . ARG A 1 83 ? -2.662 9.061 -17.467 1.00 89.81 83 ARG A O 1
ATOM 666 N N . LYS A 1 84 ? -2.966 10.538 -15.812 1.00 90.88 84 LYS A N 1
ATOM 667 C CA . LYS A 1 84 ? -1.832 11.375 -16.231 1.00 90.88 84 LYS A CA 1
ATOM 668 C C . LYS A 1 84 ? -0.524 10.688 -15.870 1.00 90.88 84 LYS A C 1
ATOM 670 O O . LYS A 1 84 ? 0.399 10.687 -16.684 1.00 90.88 84 LYS A O 1
ATOM 675 N N . MET A 1 85 ? -0.459 10.088 -14.684 1.00 90.12 85 MET A N 1
ATOM 676 C CA . MET A 1 85 ? 0.721 9.358 -14.245 1.00 90.12 85 MET A CA 1
ATOM 677 C C . MET A 1 85 ? 0.917 8.057 -15.028 1.00 90.12 85 MET A C 1
ATOM 679 O O . MET A 1 85 ? 2.031 7.800 -15.488 1.00 90.12 85 MET A O 1
ATOM 683 N N . THR A 1 86 ? -0.138 7.275 -15.279 1.00 90.62 86 THR A N 1
ATOM 684 C CA . THR A 1 86 ? -0.012 6.049 -16.095 1.00 90.62 86 THR A CA 1
ATOM 685 C C . THR A 1 86 ? 0.427 6.358 -17.526 1.00 90.62 86 THR A C 1
ATOM 687 O O . THR A 1 86 ? 1.346 5.717 -18.050 1.00 90.62 86 THR A O 1
ATOM 690 N N . ALA A 1 87 ? -0.114 7.418 -18.136 1.00 92.44 87 ALA A N 1
ATOM 691 C CA . ALA A 1 87 ? 0.344 7.896 -19.439 1.00 92.44 87 ALA A CA 1
ATOM 692 C C . ALA A 1 87 ? 1.812 8.363 -19.415 1.00 92.44 87 ALA A C 1
ATOM 694 O O . ALA A 1 87 ? 2.560 8.100 -20.361 1.00 92.44 87 ALA A O 1
ATOM 695 N N . PHE A 1 88 ? 2.246 9.037 -18.347 1.00 92.94 88 PHE A N 1
ATOM 696 C CA . PHE A 1 88 ? 3.634 9.473 -18.188 1.00 92.94 88 PHE A CA 1
ATOM 697 C C . PHE A 1 88 ? 4.602 8.287 -18.094 1.00 92.94 88 PHE A C 1
ATOM 699 O O . PHE A 1 88 ? 5.599 8.256 -18.820 1.00 92.94 88 PHE A O 1
ATOM 706 N N . ILE A 1 89 ? 4.294 7.288 -17.261 1.00 92.31 89 ILE A N 1
ATOM 707 C CA . ILE A 1 89 ? 5.113 6.076 -17.120 1.00 92.31 89 ILE A CA 1
ATOM 708 C C . ILE A 1 89 ? 5.188 5.330 -18.459 1.00 92.31 89 ILE A C 1
ATOM 710 O O . ILE A 1 89 ? 6.279 4.958 -18.898 1.00 92.31 89 ILE A O 1
ATOM 714 N N . SER A 1 90 ? 4.060 5.192 -19.158 1.00 93.25 90 SER A N 1
ATOM 715 C CA . SER A 1 90 ? 4.002 4.560 -20.482 1.00 93.25 90 SER A CA 1
ATOM 716 C C . SER A 1 90 ? 4.902 5.261 -21.502 1.00 93.25 90 SER A C 1
ATOM 718 O O . SER A 1 90 ? 5.700 4.621 -22.190 1.00 93.25 90 SER A O 1
ATOM 720 N N . GLN A 1 91 ? 4.844 6.595 -21.567 1.00 94.50 91 GLN A N 1
ATOM 721 C CA . GLN A 1 91 ? 5.721 7.382 -22.440 1.00 94.50 91 GLN A CA 1
ATOM 722 C C . GLN A 1 91 ? 7.196 7.243 -22.055 1.00 94.50 91 GLN A C 1
ATOM 724 O O . GLN A 1 91 ? 8.070 7.236 -22.926 1.00 94.50 91 GLN A O 1
ATOM 729 N N . LEU A 1 92 ? 7.490 7.136 -20.759 1.00 91.81 92 LEU A N 1
ATOM 730 C CA . LEU A 1 92 ? 8.848 6.959 -20.270 1.00 91.81 92 LEU A CA 1
ATOM 731 C C . LEU A 1 92 ? 9.424 5.600 -20.698 1.00 91.81 92 LEU A C 1
ATOM 733 O O . LEU A 1 92 ? 10.547 5.565 -21.208 1.00 91.81 92 LEU A O 1
ATOM 737 N N . LYS A 1 93 ? 8.641 4.516 -20.587 1.00 91.81 93 LYS A N 1
ATOM 738 C CA . LYS A 1 93 ? 9.009 3.178 -21.088 1.00 91.81 93 LYS A CA 1
ATOM 739 C C . LYS A 1 93 ? 9.188 3.173 -22.609 1.00 91.81 93 LYS A C 1
ATOM 741 O O . LYS A 1 93 ? 10.181 2.651 -23.103 1.00 91.81 93 LYS A O 1
ATOM 746 N N . ALA A 1 94 ? 8.314 3.849 -23.360 1.00 93.25 94 ALA A N 1
ATOM 747 C CA . ALA A 1 94 ? 8.440 3.953 -24.819 1.00 93.25 94 ALA A CA 1
ATOM 748 C C . ALA A 1 94 ? 9.741 4.651 -25.270 1.00 93.25 94 ALA A C 1
ATOM 750 O O . ALA A 1 94 ? 10.336 4.277 -26.278 1.00 93.25 94 ALA A O 1
ATOM 751 N N . ARG A 1 95 ? 10.214 5.655 -24.517 1.00 93.06 95 ARG A N 1
ATOM 752 C CA . ARG A 1 95 ? 11.477 6.367 -24.802 1.00 93.06 95 ARG A CA 1
ATOM 753 C C . ARG A 1 95 ? 12.723 5.605 -24.354 1.00 93.06 95 ARG A C 1
ATOM 755 O O . ARG A 1 95 ? 13.819 5.910 -24.822 1.00 93.06 95 ARG A O 1
ATOM 762 N N . LYS A 1 96 ? 12.577 4.660 -23.426 1.00 89.75 96 LYS A N 1
ATOM 763 C CA . LYS A 1 96 ? 13.666 3.851 -22.877 1.00 89.75 96 LYS A CA 1
ATOM 764 C C . LYS A 1 96 ? 13.226 2.386 -22.807 1.00 89.75 96 LYS A C 1
ATOM 766 O O . LYS A 1 96 ? 12.805 1.947 -21.743 1.00 89.75 96 LYS A O 1
ATOM 771 N N . PRO A 1 97 ? 13.379 1.614 -23.896 1.00 85.94 97 PRO A N 1
ATOM 772 C CA . PRO A 1 97 ? 12.921 0.222 -23.945 1.00 85.94 97 PRO A CA 1
ATOM 773 C C . PRO A 1 97 ? 13.505 -0.689 -22.854 1.00 85.94 97 PRO A C 1
ATOM 775 O O . PRO A 1 97 ? 12.875 -1.666 -22.474 1.00 85.94 97 PRO A O 1
ATOM 778 N N . ASN A 1 98 ? 14.684 -0.351 -22.321 1.00 88.44 98 ASN A N 1
ATOM 779 C CA . ASN A 1 98 ? 15.341 -1.099 -21.242 1.00 88.44 98 ASN A CA 1
ATOM 780 C C . ASN A 1 98 ? 14.958 -0.607 -19.833 1.00 88.44 98 ASN A C 1
ATOM 782 O O . ASN A 1 98 ? 15.580 -1.023 -18.858 1.00 88.44 98 ASN A O 1
ATOM 786 N N . LEU A 1 99 ? 14.015 0.332 -19.712 1.00 91.00 99 LEU A N 1
ATOM 787 C CA . LEU A 1 99 ? 13.563 0.846 -18.426 1.00 91.00 99 LEU A CA 1
ATOM 788 C C . LEU A 1 99 ? 12.593 -0.135 -17.769 1.00 91.00 99 LEU A C 1
ATOM 790 O O . LEU A 1 99 ? 11.496 -0.365 -18.273 1.00 91.00 99 LEU A O 1
ATOM 794 N N . LEU A 1 100 ? 12.984 -0.617 -16.596 1.00 92.56 100 LEU A N 1
ATOM 795 C CA . LEU A 1 100 ? 12.148 -1.382 -15.689 1.00 92.56 100 LEU A CA 1
ATOM 796 C C . LEU A 1 100 ? 11.485 -0.431 -14.693 1.00 92.56 100 LEU A C 1
ATOM 798 O O . LEU A 1 100 ? 12.135 0.407 -14.062 1.00 92.56 100 LEU A O 1
ATOM 802 N N . VAL A 1 101 ? 10.178 -0.562 -14.555 1.00 93.19 101 VAL A N 1
ATOM 803 C CA . VAL A 1 101 ? 9.344 0.245 -13.678 1.00 93.19 101 VAL A CA 1
ATOM 804 C C . VAL A 1 101 ? 8.659 -0.672 -12.681 1.00 93.19 101 VAL A C 1
ATOM 806 O O . VAL A 1 101 ? 7.935 -1.593 -13.046 1.00 93.19 101 VAL A O 1
ATOM 809 N N . TYR A 1 102 ? 8.865 -0.403 -11.402 1.00 94.62 102 TYR A N 1
ATOM 810 C CA . TYR A 1 102 ? 8.293 -1.164 -10.304 1.00 94.62 102 TYR A CA 1
ATOM 811 C C . TYR A 1 102 ? 7.447 -0.267 -9.410 1.00 94.62 102 TYR A C 1
ATOM 813 O O . TYR A 1 102 ? 7.595 0.955 -9.422 1.00 94.62 102 TYR A O 1
ATOM 821 N N . ALA A 1 103 ? 6.584 -0.877 -8.605 1.00 94.25 103 ALA A N 1
ATOM 822 C CA . ALA A 1 103 ? 5.928 -0.194 -7.498 1.00 94.25 103 ALA A CA 1
ATOM 823 C C . ALA A 1 103 ? 6.237 -0.889 -6.171 1.00 94.25 103 ALA A C 1
ATOM 825 O O . ALA A 1 103 ? 6.336 -2.111 -6.121 1.00 94.25 103 ALA A O 1
ATOM 826 N N . MET A 1 104 ? 6.368 -0.116 -5.098 1.00 95.12 104 MET A N 1
ATOM 827 C CA . MET A 1 104 ? 6.605 -0.575 -3.731 1.00 95.12 104 MET A CA 1
ATOM 828 C C . MET A 1 104 ? 5.736 0.263 -2.794 1.00 95.12 104 MET A C 1
ATOM 830 O O . MET A 1 104 ? 5.988 1.456 -2.610 1.00 95.12 104 MET A O 1
ATOM 834 N N . SER A 1 105 ? 4.705 -0.339 -2.204 1.00 94.81 105 SER A N 1
ATOM 835 C CA . SER A 1 105 ? 3.685 0.409 -1.460 1.00 94.81 105 SER A CA 1
ATOM 836 C C . SER A 1 105 ? 3.335 -0.251 -0.134 1.00 94.81 105 SER A C 1
ATOM 838 O O . SER A 1 105 ? 3.309 -1.480 -0.026 1.00 94.81 105 SER A O 1
ATOM 840 N N . ASN A 1 106 ? 3.081 0.594 0.866 1.00 96.06 106 ASN A N 1
ATOM 841 C CA . ASN A 1 106 ? 2.500 0.168 2.128 1.00 96.06 106 ASN A CA 1
ATOM 842 C C . ASN A 1 106 ? 1.004 -0.038 1.903 1.00 96.06 106 ASN A C 1
ATOM 844 O O . ASN A 1 106 ? 0.237 0.916 1.833 1.00 96.06 106 ASN A O 1
ATOM 848 N N . ILE A 1 107 ? 0.617 -1.292 1.716 1.00 95.25 107 ILE A N 1
ATOM 849 C CA . ILE A 1 107 ? -0.753 -1.708 1.456 1.00 95.25 107 ILE A CA 1
ATOM 850 C C . ILE A 1 107 ? -0.920 -3.141 1.964 1.00 95.25 107 ILE A C 1
ATOM 852 O O . ILE A 1 107 ? -0.081 -4.011 1.707 1.00 95.25 107 ILE A O 1
ATOM 856 N N . SER A 1 108 ? -1.985 -3.382 2.728 1.00 96.62 108 SER A N 1
ATOM 857 C CA . SER A 1 108 ? -2.304 -4.715 3.249 1.00 96.62 108 SER A CA 1
ATOM 858 C C . SER A 1 108 ? -2.635 -5.691 2.110 1.00 96.62 108 SER A C 1
ATOM 860 O O . SER A 1 108 ? -2.876 -5.282 0.972 1.00 96.62 108 SER A O 1
ATOM 862 N N . ARG A 1 109 ? -2.685 -6.997 2.407 1.00 97.44 109 ARG A N 1
ATOM 863 C CA . ARG A 1 109 ? -3.103 -8.006 1.413 1.00 97.44 109 ARG A CA 1
ATOM 864 C C . ARG A 1 109 ? -4.520 -7.734 0.923 1.00 97.44 109 ARG A C 1
ATOM 866 O O . ARG A 1 109 ? -4.746 -7.621 -0.272 1.00 97.44 109 ARG A O 1
ATOM 873 N N . GLU A 1 110 ? -5.441 -7.544 1.862 1.00 95.94 110 GLU A N 1
ATOM 874 C CA . GLU A 1 110 ? -6.865 -7.365 1.584 1.00 95.94 110 GLU A CA 1
ATOM 875 C C . GLU A 1 110 ? -7.151 -6.050 0.834 1.00 95.94 110 GLU A C 1
ATOM 877 O O . GLU A 1 110 ? -8.068 -5.997 0.015 1.00 95.94 110 GLU A O 1
ATOM 882 N N . ASP A 1 111 ? -6.384 -4.985 1.096 1.00 93.69 111 ASP A N 1
ATOM 883 C CA . ASP A 1 111 ? -6.473 -3.728 0.338 1.00 93.69 111 ASP A CA 1
ATOM 884 C C . ASP A 1 111 ? -5.858 -3.840 -1.052 1.00 93.69 111 ASP A C 1
ATOM 886 O O . ASP A 1 111 ? -6.413 -3.302 -2.008 1.00 93.69 111 ASP A O 1
ATOM 890 N N . TYR A 1 112 ? -4.730 -4.539 -1.185 1.00 95.19 112 TYR A N 1
ATOM 891 C CA . TYR A 1 112 ? -4.109 -4.758 -2.484 1.00 95.19 112 TYR A CA 1
ATOM 892 C C . TYR A 1 112 ? -4.996 -5.619 -3.380 1.00 95.19 112 TYR A C 1
ATOM 894 O O . TYR A 1 112 ? -5.215 -5.263 -4.534 1.00 95.19 112 TYR A O 1
ATOM 902 N N . ASP A 1 113 ? -5.563 -6.700 -2.847 1.00 95.56 113 ASP A N 1
ATOM 903 C CA . ASP A 1 113 ? -6.469 -7.577 -3.586 1.00 95.56 113 ASP A CA 1
ATOM 904 C C . ASP A 1 113 ? -7.695 -6.810 -4.084 1.00 95.56 113 ASP A C 1
ATOM 906 O O . ASP A 1 113 ? -8.065 -6.941 -5.250 1.00 95.56 113 ASP A O 1
ATOM 910 N N . PHE A 1 114 ? -8.268 -5.936 -3.248 1.00 92.12 114 PHE A N 1
ATOM 911 C CA . PHE A 1 114 ? -9.328 -5.023 -3.673 1.00 92.12 114 PHE A CA 1
ATOM 912 C C . PHE A 1 114 ? -8.844 -4.052 -4.756 1.00 92.12 114 PHE A C 1
ATOM 914 O O . PHE A 1 114 ? -9.484 -3.922 -5.798 1.00 92.12 114 PHE A O 1
ATOM 921 N N . LEU A 1 115 ? -7.700 -3.393 -4.552 1.00 91.06 115 LEU A N 1
ATOM 922 C CA . LEU A 1 115 ? -7.152 -2.420 -5.497 1.00 91.06 115 LEU A CA 1
ATOM 923 C C . LEU A 1 115 ? -6.926 -3.043 -6.883 1.00 91.06 115 LEU A C 1
ATOM 925 O O . LEU A 1 115 ? -7.150 -2.392 -7.899 1.00 91.06 115 LEU A O 1
ATOM 929 N N . ARG A 1 116 ? -6.548 -4.325 -6.945 1.00 92.44 116 ARG A N 1
ATOM 930 C CA . ARG A 1 116 ? -6.381 -5.082 -8.196 1.00 92.44 116 ARG A CA 1
ATOM 931 C C . ARG A 1 116 ? -7.687 -5.323 -8.959 1.00 92.44 116 ARG A C 1
ATOM 933 O O . ARG A 1 116 ? -7.614 -5.649 -10.142 1.00 92.44 116 ARG A O 1
ATOM 940 N N . THR A 1 117 ? -8.846 -5.149 -8.323 1.00 91.44 117 THR A N 1
ATOM 941 C CA . THR A 1 117 ? -10.163 -5.182 -8.986 1.00 91.44 117 THR A CA 1
ATOM 942 C C . THR A 1 117 ? -10.559 -3.839 -9.603 1.00 91.44 117 THR A C 1
ATOM 944 O O . THR A 1 117 ? -11.446 -3.801 -10.453 1.00 91.44 117 THR A O 1
ATOM 947 N N . VAL A 1 118 ? -9.896 -2.743 -9.213 1.00 88.12 118 VAL A N 1
ATOM 948 C CA . VAL A 1 118 ? -10.132 -1.409 -9.774 1.00 88.12 118 VAL A CA 1
ATOM 949 C C . VAL A 1 118 ? -9.513 -1.329 -11.172 1.00 88.12 118 VAL A C 1
ATOM 951 O O . VAL A 1 118 ? -8.353 -1.700 -11.379 1.00 88.12 118 VAL A O 1
ATOM 954 N N . GLU A 1 119 ? -10.289 -0.828 -12.136 1.00 89.25 119 GLU A N 1
ATOM 955 C CA . GLU A 1 119 ? -9.832 -0.609 -13.510 1.00 89.25 119 GLU A CA 1
ATOM 956 C C . GLU A 1 119 ? -8.706 0.438 -13.539 1.00 89.25 119 GLU A C 1
ATOM 958 O O . GLU A 1 119 ? -8.912 1.605 -13.202 1.00 89.25 119 GLU A O 1
ATOM 963 N N . ALA A 1 120 ? -7.507 0.002 -13.926 1.00 89.56 120 ALA A N 1
ATOM 964 C CA 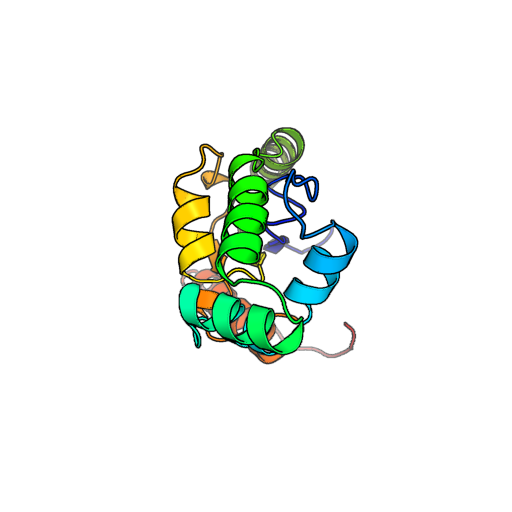. ALA A 1 120 ? -6.324 0.834 -14.119 1.00 89.56 120 ALA A CA 1
ATOM 965 C C . ALA A 1 120 ? -5.336 0.127 -15.055 1.00 89.56 120 ALA A C 1
ATOM 967 O O . ALA A 1 120 ? -5.339 -1.107 -15.155 1.00 89.56 120 ALA A O 1
ATOM 968 N N . ASP A 1 121 ? -4.449 0.884 -15.702 1.00 91.00 121 ASP A N 1
ATOM 969 C CA . ASP A 1 121 ? -3.372 0.288 -16.489 1.00 91.00 121 ASP A CA 1
ATOM 970 C C . ASP A 1 121 ? -2.214 -0.183 -15.596 1.00 91.00 121 ASP A C 1
ATOM 972 O O . ASP A 1 121 ? -1.265 0.539 -15.292 1.00 91.00 121 ASP A O 1
ATOM 976 N N . TRP A 1 122 ? -2.279 -1.445 -15.187 1.00 91.38 122 TRP A N 1
ATOM 977 C CA . TRP A 1 122 ? -1.229 -2.086 -14.399 1.00 91.38 122 TRP A CA 1
ATOM 978 C C . TRP A 1 122 ? -0.020 -2.532 -15.226 1.00 91.38 122 TRP A C 1
ATOM 980 O O . TRP A 1 122 ? 1.014 -2.862 -14.644 1.00 91.38 122 TRP A O 1
ATOM 990 N N . SER A 1 123 ? -0.126 -2.540 -16.561 1.00 91.88 123 SER A N 1
ATOM 991 C CA . SER A 1 123 ? 0.960 -2.974 -17.452 1.00 91.88 123 SER A CA 1
ATOM 992 C C . SER A 1 123 ? 2.143 -2.002 -17.460 1.00 91.88 123 SER A C 1
ATOM 994 O O . SER A 1 123 ? 3.258 -2.354 -17.858 1.00 91.88 123 SER A O 1
ATOM 996 N N . VAL A 1 124 ? 1.932 -0.787 -16.944 1.00 92.12 124 VAL A N 1
ATOM 997 C CA . VAL A 1 124 ? 2.991 0.205 -16.764 1.00 92.12 124 VAL A CA 1
ATOM 998 C C . VAL A 1 124 ? 4.061 -0.251 -15.760 1.00 92.12 124 VAL A C 1
ATOM 1000 O O . VAL A 1 124 ? 5.185 0.245 -15.833 1.00 92.12 124 VAL A O 1
ATOM 1003 N N . PHE A 1 125 ? 3.767 -1.231 -14.891 1.00 93.31 125 PHE A N 1
ATOM 1004 C CA . PHE A 1 125 ? 4.745 -1.850 -13.988 1.00 93.31 125 PHE A CA 1
ATOM 1005 C C . PHE A 1 125 ? 5.165 -3.239 -14.450 1.00 93.31 125 PHE A C 1
ATOM 1007 O O . PHE A 1 125 ? 4.343 -4.097 -14.751 1.00 93.31 125 PHE A O 1
ATOM 1014 N N . ASP A 1 126 ? 6.463 -3.498 -14.374 1.00 93.62 126 ASP A N 1
ATOM 1015 C CA . ASP A 1 126 ? 7.056 -4.818 -14.568 1.00 93.62 126 ASP A CA 1
ATOM 1016 C C . ASP A 1 126 ? 6.865 -5.714 -13.328 1.00 93.62 126 ASP A C 1
ATOM 1018 O O . ASP A 1 126 ? 6.866 -6.945 -13.422 1.00 93.62 126 ASP A O 1
ATOM 1022 N N . ARG A 1 127 ? 6.689 -5.112 -12.142 1.00 95.12 127 ARG A N 1
ATOM 1023 C CA . ARG A 1 127 ? 6.227 -5.788 -10.916 1.00 95.12 127 ARG A CA 1
ATOM 1024 C C . ARG A 1 127 ? 5.747 -4.774 -9.877 1.00 95.12 127 ARG A C 1
ATOM 1026 O O . ARG A 1 127 ? 6.273 -3.668 -9.781 1.00 95.12 127 ARG A O 1
ATOM 1033 N N . VAL A 1 128 ? 4.821 -5.204 -9.030 1.00 95.81 128 VAL A N 1
ATOM 1034 C CA . VAL A 1 128 ? 4.402 -4.484 -7.824 1.00 95.81 128 VAL A CA 1
ATOM 1035 C C . VAL A 1 128 ? 4.823 -5.286 -6.590 1.00 95.81 128 VAL A C 1
ATOM 1037 O O . VAL A 1 128 ? 4.707 -6.512 -6.580 1.00 95.81 128 VAL A O 1
ATOM 1040 N N . PHE A 1 129 ? 5.308 -4.595 -5.562 1.00 97.06 129 PHE A N 1
ATOM 1041 C CA . PHE A 1 129 ? 5.710 -5.126 -4.261 1.00 97.06 129 PHE A CA 1
ATOM 1042 C C . PHE A 1 129 ? 4.795 -4.538 -3.170 1.00 97.06 129 PHE A C 1
ATOM 1044 O O . PHE A 1 129 ? 5.074 -3.453 -2.649 1.00 97.06 129 PHE A O 1
ATOM 1051 N N . PRO A 1 130 ? 3.680 -5.210 -2.834 1.00 97.06 130 PRO A N 1
ATOM 1052 C CA . PRO A 1 130 ? 2.784 -4.792 -1.760 1.00 97.06 130 PRO A CA 1
ATOM 1053 C C . PRO A 1 130 ? 3.334 -5.255 -0.406 1.00 97.06 130 PRO A C 1
ATOM 1055 O O . PRO A 1 130 ? 3.673 -6.434 -0.251 1.00 97.06 130 PRO A O 1
ATOM 1058 N N . SER A 1 131 ? 3.387 -4.367 0.589 1.00 97.94 131 SER A N 1
ATOM 1059 C CA . SER A 1 131 ? 3.915 -4.690 1.926 1.00 97.94 131 SER A CA 1
ATOM 1060 C C . SER A 1 131 ? 3.207 -5.877 2.582 1.00 97.94 131 SER A C 1
ATOM 1062 O O . SER A 1 131 ? 3.855 -6.705 3.224 1.00 97.94 131 SER A O 1
ATOM 1064 N N . GLY A 1 132 ? 1.896 -6.019 2.360 1.00 97.69 132 GLY A N 1
ATOM 1065 C CA . GLY A 1 132 ? 1.099 -7.083 2.965 1.00 97.69 132 GLY A CA 1
ATOM 1066 C C . GLY A 1 132 ? 1.542 -8.467 2.513 1.00 97.69 132 GLY A C 1
ATOM 1067 O O . GLY A 1 132 ? 1.529 -9.420 3.290 1.00 97.69 132 GLY A O 1
ATOM 1068 N N . TYR A 1 133 ? 1.973 -8.577 1.259 1.00 98.00 133 TYR A N 1
ATOM 1069 C CA . TYR A 1 133 ? 2.509 -9.811 0.699 1.00 98.00 133 TYR A CA 1
ATOM 1070 C C . TYR A 1 133 ? 3.984 -10.014 1.046 1.00 98.00 133 TYR A C 1
ATOM 1072 O O . TYR A 1 133 ? 4.403 -11.150 1.246 1.00 98.00 133 TYR A O 1
ATOM 1080 N N . ALA A 1 134 ? 4.752 -8.929 1.161 1.00 96.69 134 ALA A N 1
ATOM 1081 C CA . ALA A 1 134 ? 6.163 -8.988 1.530 1.00 96.69 134 ALA A CA 1
ATOM 1082 C C . ALA A 1 134 ? 6.394 -9.299 3.021 1.00 96.69 134 ALA A C 1
ATOM 1084 O O . ALA A 1 134 ? 7.465 -9.779 3.380 1.00 96.69 134 ALA A O 1
ATOM 1085 N N . GLY A 1 135 ? 5.428 -9.011 3.901 1.00 97.69 135 GLY A N 1
ATOM 1086 C CA . GLY A 1 135 ? 5.630 -9.097 5.354 1.00 97.69 135 GLY A CA 1
ATOM 1087 C C . GLY A 1 135 ? 6.464 -7.947 5.928 1.00 97.69 135 GLY A C 1
ATOM 1088 O O . GLY A 1 135 ? 6.858 -7.982 7.092 1.00 97.69 135 GLY A O 1
ATOM 1089 N N . MET A 1 136 ? 6.761 -6.935 5.112 1.00 96.88 136 MET A N 1
ATOM 1090 C CA . MET A 1 136 ? 7.681 -5.836 5.405 1.00 96.88 136 MET A CA 1
ATOM 1091 C C . MET A 1 136 ? 7.060 -4.541 4.895 1.00 96.88 136 MET A C 1
ATOM 1093 O O . MET A 1 136 ? 6.378 -4.562 3.874 1.00 96.88 136 MET A O 1
ATOM 1097 N N . ARG A 1 137 ? 7.303 -3.412 5.562 1.00 95.31 137 ARG A N 1
ATOM 1098 C CA . ARG A 1 137 ? 6.737 -2.113 5.173 1.00 95.31 137 ARG A CA 1
ATOM 1099 C C . ARG A 1 137 ? 7.800 -1.029 5.157 1.00 95.31 137 ARG A C 1
ATOM 1101 O O . ARG A 1 137 ? 8.813 -1.124 5.832 1.00 95.31 137 ARG A O 1
ATOM 1108 N N . LYS A 1 138 ? 7.562 0.044 4.416 1.00 94.50 138 LYS A N 1
ATOM 1109 C CA . LYS A 1 138 ? 8.362 1.266 4.521 1.00 94.50 138 LYS A CA 1
ATOM 1110 C C . LYS A 1 138 ? 8.056 1.943 5.867 1.00 94.50 138 LYS A C 1
ATOM 1112 O O . LYS A 1 138 ? 6.898 1.907 6.294 1.00 94.50 138 LYS A O 1
ATOM 1117 N N . PRO A 1 139 ? 9.035 2.594 6.515 1.00 94.06 139 PRO A N 1
ATOM 1118 C CA . PRO A 1 139 ? 10.407 2.832 6.060 1.00 94.06 139 PRO A CA 1
ATOM 1119 C C . PRO A 1 139 ? 11.415 1.737 6.471 1.00 94.06 139 PRO A C 1
ATOM 1121 O O . PRO A 1 139 ? 12.614 2.007 6.489 1.00 94.06 139 PRO A O 1
ATOM 1124 N N . ASP A 1 140 ? 10.980 0.518 6.808 1.00 92.44 140 ASP A N 1
ATOM 1125 C CA . ASP A 1 140 ? 11.898 -0.535 7.249 1.00 92.44 140 ASP A CA 1
ATOM 1126 C C . ASP A 1 140 ? 12.892 -0.872 6.128 1.00 92.44 140 ASP A C 1
ATOM 1128 O O . ASP A 1 140 ? 12.513 -1.275 5.024 1.00 92.44 140 ASP A O 1
ATOM 1132 N N . VAL A 1 141 ? 14.189 -0.722 6.418 1.00 93.25 141 VAL A N 1
ATOM 1133 C CA . VAL A 1 141 ? 15.274 -0.907 5.436 1.00 93.25 141 VAL A CA 1
ATOM 1134 C C . VAL A 1 141 ? 15.263 -2.301 4.801 1.00 93.25 141 VAL A C 1
ATOM 1136 O O . VAL A 1 141 ? 15.649 -2.467 3.644 1.00 93.25 141 VAL A O 1
ATOM 1139 N N . GLU A 1 142 ? 14.775 -3.301 5.532 1.00 94.62 142 GLU A N 1
ATOM 1140 C CA . GLU A 1 142 ? 14.663 -4.673 5.046 1.00 94.62 142 GLU A CA 1
ATOM 1141 C C . GLU A 1 142 ? 13.690 -4.793 3.870 1.00 94.62 142 GLU A C 1
ATOM 1143 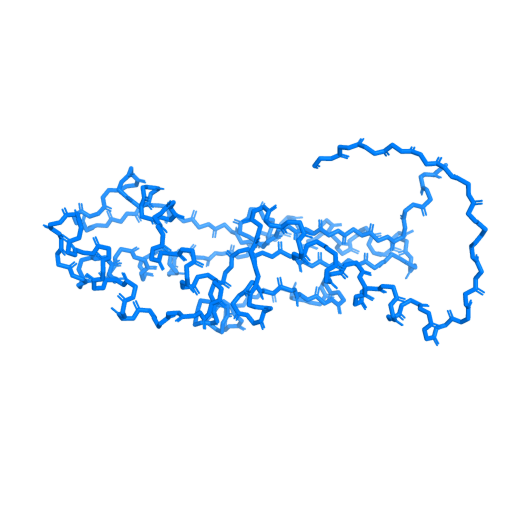O O . GLU A 1 142 ? 13.964 -5.559 2.948 1.00 94.62 142 GLU A O 1
ATOM 1148 N N . PHE A 1 143 ? 12.629 -3.975 3.811 1.00 96.31 143 PHE A N 1
ATOM 1149 C CA . PHE A 1 143 ? 11.730 -4.000 2.658 1.00 96.31 143 PHE A CA 1
ATOM 1150 C C . PHE A 1 143 ? 12.438 -3.489 1.397 1.00 96.31 143 PHE A C 1
ATOM 1152 O O . PHE A 1 143 ? 12.331 -4.093 0.331 1.00 96.31 143 PHE A O 1
ATOM 1159 N N . PHE A 1 144 ? 13.229 -2.418 1.515 1.00 93.31 144 PHE A N 1
ATOM 1160 C CA . PHE A 1 144 ? 14.021 -1.902 0.397 1.00 93.31 144 PHE A CA 1
ATOM 1161 C C . PHE A 1 144 ? 15.069 -2.916 -0.067 1.00 93.31 144 PHE A C 1
ATOM 1163 O O . PHE A 1 144 ? 15.194 -3.161 -1.266 1.00 93.31 144 PHE A O 1
ATOM 1170 N N . LYS A 1 145 ? 15.792 -3.552 0.865 1.00 93.94 145 LYS A N 1
ATOM 1171 C CA . LYS A 1 145 ? 16.767 -4.607 0.541 1.00 93.94 145 LYS A CA 1
ATOM 1172 C C . LYS A 1 145 ? 16.111 -5.790 -0.165 1.00 93.94 145 LYS A C 1
ATOM 1174 O O . LYS A 1 145 ? 16.643 -6.258 -1.168 1.00 93.94 145 LYS A O 1
ATOM 1179 N N . HIS A 1 146 ? 14.959 -6.240 0.330 1.00 94.62 146 HIS A N 1
ATOM 1180 C CA . HIS A 1 146 ? 14.189 -7.316 -0.285 1.00 94.62 146 HIS A CA 1
ATOM 1181 C C . HIS A 1 146 ? 13.814 -6.970 -1.733 1.00 94.62 146 HIS A C 1
ATOM 1183 O O . HIS A 1 146 ? 14.108 -7.738 -2.646 1.00 94.62 146 HIS A O 1
ATOM 1189 N N . VAL A 1 147 ? 13.253 -5.779 -1.962 1.00 94.31 147 VAL A N 1
ATOM 1190 C CA . VAL A 1 147 ? 12.866 -5.317 -3.303 1.00 94.31 147 VAL A CA 1
ATOM 1191 C C . VAL A 1 147 ? 14.075 -5.203 -4.236 1.00 94.31 147 VAL A C 1
ATOM 1193 O O . VAL A 1 147 ? 14.016 -5.686 -5.366 1.00 94.31 147 VAL A O 1
ATOM 1196 N N . LEU A 1 148 ? 15.191 -4.624 -3.779 1.00 92.06 148 LEU A N 1
ATOM 1197 C CA . LEU A 1 148 ? 16.412 -4.521 -4.586 1.00 92.06 148 LEU A CA 1
ATOM 1198 C C . LEU A 1 148 ? 16.987 -5.898 -4.936 1.00 92.06 148 LEU A C 1
ATOM 1200 O O . LEU A 1 148 ? 17.398 -6.102 -6.074 1.00 92.06 148 LEU A O 1
ATOM 1204 N N . SER A 1 149 ? 16.973 -6.851 -4.001 1.00 92.19 149 SER A N 1
ATOM 1205 C CA . SER A 1 149 ? 17.400 -8.231 -4.259 1.00 92.19 149 SER A CA 1
ATOM 1206 C C . SER A 1 149 ? 16.536 -8.898 -5.333 1.00 92.19 149 SER A C 1
ATOM 1208 O O . SER A 1 149 ? 17.064 -9.503 -6.263 1.00 92.19 149 SER A O 1
ATOM 1210 N N . GLU A 1 150 ? 15.212 -8.758 -5.243 1.00 91.81 150 GLU A N 1
ATOM 1211 C CA . GLU A 1 150 ? 14.264 -9.336 -6.203 1.00 91.81 150 GLU A CA 1
ATOM 1212 C C . GLU A 1 150 ? 14.392 -8.715 -7.604 1.00 91.81 150 GLU A C 1
ATOM 1214 O O . GLU A 1 150 ? 14.248 -9.406 -8.613 1.00 91.81 150 GLU A O 1
ATOM 1219 N N . ILE A 1 151 ? 14.648 -7.406 -7.685 1.00 90.75 151 ILE A N 1
ATOM 1220 C CA . ILE A 1 151 ? 14.847 -6.705 -8.960 1.00 90.75 151 ILE A CA 1
ATOM 1221 C C . ILE A 1 151 ? 16.190 -7.091 -9.589 1.00 90.75 151 ILE A C 1
ATOM 1223 O O . ILE A 1 151 ? 16.243 -7.322 -10.798 1.00 90.75 151 ILE A O 1
ATOM 1227 N N . SER A 1 152 ? 17.259 -7.187 -8.793 1.00 80.94 152 SER A N 1
ATOM 1228 C CA . SER A 1 152 ? 18.575 -7.619 -9.276 1.00 80.94 152 SER A CA 1
ATOM 1229 C C . SER A 1 152 ? 18.545 -9.057 -9.779 1.00 80.94 152 SER A C 1
ATOM 1231 O O . SER A 1 152 ? 19.032 -9.306 -10.874 1.00 80.94 152 SER A O 1
ATOM 1233 N N . ALA A 1 153 ? 17.888 -9.980 -9.066 1.00 61.53 153 ALA A N 1
ATOM 1234 C CA . ALA A 1 153 ? 17.729 -11.363 -9.521 1.00 61.53 153 ALA A CA 1
ATOM 1235 C C . ALA A 1 153 ? 17.055 -11.443 -10.905 1.00 61.53 153 ALA A C 1
ATOM 1237 O O . ALA A 1 153 ? 17.526 -12.153 -11.789 1.00 61.53 153 ALA A O 1
ATOM 1238 N N . LYS A 1 154 ? 16.009 -10.636 -11.137 1.00 62.91 154 LYS A N 1
ATOM 1239 C CA . LYS A 1 154 ? 15.361 -10.529 -12.456 1.00 62.91 154 LYS A CA 1
ATOM 1240 C C . LYS A 1 154 ? 16.256 -9.906 -13.526 1.00 62.91 154 LYS A C 1
ATOM 1242 O O . LYS A 1 154 ? 16.167 -10.281 -14.691 1.00 62.91 154 LYS A O 1
ATOM 1247 N N . ALA A 1 155 ? 17.094 -8.939 -13.157 1.00 58.72 155 ALA A N 1
ATOM 1248 C CA . ALA A 1 155 ? 18.045 -8.335 -14.084 1.00 58.72 155 ALA A CA 1
ATOM 1249 C C . ALA A 1 155 ? 19.189 -9.302 -14.445 1.00 58.72 155 ALA A C 1
ATOM 1251 O O . ALA A 1 155 ? 19.664 -9.280 -15.575 1.00 58.72 155 ALA A O 1
ATOM 1252 N N . GLU A 1 156 ? 19.611 -10.156 -13.509 1.00 50.19 156 GLU A N 1
ATOM 1253 C CA . GLU A 1 156 ? 20.735 -11.093 -13.636 1.00 50.19 156 GLU A CA 1
ATOM 1254 C C . GLU A 1 156 ? 20.400 -12.382 -14.410 1.00 50.19 156 GLU A C 1
ATOM 1256 O O . GLU A 1 156 ? 21.314 -13.011 -14.950 1.00 50.19 156 GLU A O 1
ATOM 1261 N N . GLU A 1 157 ? 19.115 -12.724 -14.589 1.00 46.97 157 GLU A N 1
ATOM 1262 C CA . GLU A 1 157 ? 18.658 -13.731 -15.572 1.00 46.97 157 GLU A CA 1
ATOM 1263 C C . GLU A 1 157 ? 18.954 -13.320 -17.034 1.00 46.97 157 GLU A C 1
ATOM 1265 O O . GLU A 1 157 ? 18.828 -14.122 -17.960 1.00 46.97 157 GLU A O 1
ATOM 1270 N N . THR A 1 158 ? 19.453 -12.098 -17.254 1.00 45.78 158 THR A N 1
ATOM 1271 C CA . THR A 1 158 ? 20.246 -11.714 -18.427 1.00 45.78 158 THR A CA 1
ATOM 1272 C C . THR A 1 158 ? 21.646 -11.287 -17.963 1.00 45.78 158 THR A C 1
ATOM 1274 O O . THR A 1 158 ? 21.818 -10.364 -17.177 1.00 45.78 158 THR A O 1
ATOM 1277 N N . ARG A 1 159 ? 22.665 -12.009 -18.439 1.00 33.19 159 ARG A N 1
ATOM 1278 C CA . ARG A 1 159 ? 24.056 -12.031 -17.944 1.00 33.19 159 ARG A CA 1
ATOM 1279 C C . ARG A 1 159 ? 24.626 -10.674 -17.478 1.00 33.19 159 ARG A C 1
ATOM 1281 O O . ARG A 1 159 ? 24.776 -9.735 -18.257 1.00 33.19 159 ARG A O 1
ATOM 1288 N N . HIS A 1 160 ? 25.049 -10.657 -16.215 1.00 36.00 160 HIS A N 1
ATOM 1289 C CA . HIS A 1 160 ? 25.606 -9.528 -15.467 1.00 36.00 160 HIS A CA 1
ATOM 1290 C C . HIS A 1 160 ? 27.049 -9.144 -15.857 1.00 36.00 160 HIS A C 1
ATOM 1292 O O . HIS A 1 160 ? 27.876 -10.010 -16.159 1.00 36.00 160 HIS A O 1
ATOM 1298 N N . ARG A 1 161 ? 27.386 -7.855 -15.704 1.00 32.66 161 ARG A N 1
ATOM 1299 C CA . ARG A 1 161 ? 28.692 -7.413 -15.180 1.00 32.66 161 ARG A CA 1
ATOM 1300 C C . ARG A 1 161 ? 28.572 -6.004 -14.597 1.00 32.66 161 ARG A C 1
ATOM 1302 O O . ARG A 1 161 ? 28.374 -5.062 -15.358 1.00 32.66 161 ARG A O 1
ATOM 1309 N N . LEU A 1 162 ? 28.796 -5.843 -13.294 1.00 30.34 162 LEU A N 1
ATOM 1310 C CA . LEU A 1 162 ? 29.186 -4.558 -12.715 1.00 30.34 162 LEU A CA 1
ATOM 1311 C C . LEU A 1 162 ? 30.328 -4.737 -11.709 1.00 30.34 162 LEU A C 1
ATOM 1313 O O . LEU A 1 162 ? 30.299 -5.597 -10.834 1.00 30.34 162 LEU A O 1
ATOM 1317 N N . GLU A 1 163 ? 31.359 -3.914 -11.897 1.00 33.31 163 GLU A N 1
ATOM 1318 C CA . GLU A 1 163 ? 32.490 -3.736 -10.992 1.00 33.31 163 GLU A CA 1
ATOM 1319 C C . GLU A 1 163 ? 32.087 -2.839 -9.818 1.00 33.31 163 GLU A C 1
ATOM 1321 O O . GLU A 1 163 ? 31.421 -1.816 -9.983 1.00 33.31 163 GLU A O 1
ATOM 1326 N N . THR A 1 164 ? 32.526 -3.208 -8.620 1.00 38.44 164 THR A N 1
ATOM 1327 C CA . THR A 1 164 ? 32.370 -2.427 -7.395 1.00 38.44 164 THR A CA 1
ATOM 1328 C C . THR A 1 164 ? 33.434 -1.342 -7.302 1.00 38.44 164 THR A C 1
ATOM 1330 O O . THR A 1 164 ? 34.618 -1.663 -7.246 1.00 38.44 164 THR A O 1
ATOM 1333 N N . ARG A 1 165 ? 33.021 -0.076 -7.130 1.00 30.64 165 ARG A N 1
ATOM 1334 C CA . ARG A 1 165 ? 33.714 0.891 -6.254 1.00 30.64 165 ARG A CA 1
ATOM 1335 C C . ARG A 1 165 ? 32.737 1.894 -5.618 1.00 30.64 165 ARG A C 1
ATOM 1337 O O . ARG A 1 165 ? 32.138 2.703 -6.307 1.00 30.64 165 ARG A O 1
ATOM 1344 N N . TYR A 1 166 ? 32.663 1.791 -4.287 1.00 30.69 166 TYR A N 1
ATOM 1345 C CA . TYR A 1 166 ? 32.424 2.803 -3.243 1.00 30.69 166 TYR A CA 1
ATOM 1346 C C . TYR A 1 166 ? 31.333 3.886 -3.395 1.00 30.69 166 TYR A C 1
ATOM 1348 O O . TYR A 1 166 ? 31.493 4.835 -4.150 1.00 30.69 166 TYR A O 1
ATOM 1356 N N . GLY A 1 167 ? 30.389 3.872 -2.436 1.00 26.53 167 GLY A N 1
ATOM 1357 C CA . GLY A 1 167 ? 30.328 4.927 -1.407 1.00 26.53 167 GLY A CA 1
ATOM 1358 C C . GLY A 1 167 ? 29.104 5.859 -1.374 1.00 26.53 167 GLY A C 1
ATOM 1359 O O . GLY A 1 167 ? 28.961 6.712 -2.237 1.00 26.53 167 GLY A O 1
ATOM 1360 N N . GLY A 1 168 ? 28.343 5.794 -0.269 1.00 23.97 168 GLY A N 1
ATOM 1361 C CA . GLY A 1 168 ? 27.473 6.875 0.245 1.00 23.97 168 GLY A CA 1
ATOM 1362 C C . GLY A 1 168 ? 25.980 6.685 -0.063 1.00 23.97 168 GLY A C 1
ATOM 1363 O O . GLY A 1 168 ? 25.632 6.606 -1.230 1.00 23.97 168 GLY A O 1
ATOM 1364 N N . PHE A 1 169 ? 25.069 6.416 0.885 1.00 22.25 169 PHE A N 1
ATOM 1365 C CA . PHE A 1 169 ? 24.610 7.133 2.098 1.00 22.25 169 PHE A CA 1
ATOM 1366 C C . PHE A 1 169 ? 23.436 8.086 1.788 1.00 22.25 169 PHE A C 1
ATOM 1368 O O . PHE A 1 169 ? 23.602 9.020 1.007 1.00 22.25 169 PHE A O 1
ATOM 1375 N N . TRP A 1 170 ? 22.304 7.817 2.468 1.00 27.73 170 TRP A N 1
ATOM 1376 C CA . TRP A 1 170 ? 20.973 8.462 2.423 1.00 27.73 170 TRP A CA 1
ATOM 1377 C C . TRP A 1 170 ? 20.049 8.039 1.272 1.00 27.73 170 TRP A C 1
ATOM 1379 O O . TRP A 1 170 ? 20.501 7.848 0.151 1.00 27.73 170 TRP A O 1
ATOM 1389 N N . ALA A 1 171 ? 18.738 7.937 1.453 1.00 32.22 171 ALA A N 1
ATOM 1390 C CA . ALA A 1 171 ? 17.842 7.978 2.613 1.00 32.22 171 ALA A CA 1
ATOM 1391 C C . ALA A 1 171 ? 16.453 7.598 2.077 1.00 32.22 171 ALA A C 1
ATOM 1393 O O . ALA A 1 171 ? 16.215 7.858 0.874 1.00 32.22 171 ALA A O 1
#

pLDDT: mean 85.14, std 18.99, range [22.25, 98.44]